Protein AF-U4LHF1-F1 (afdb_monomer)

Secondary structure (DSSP, 8-state):
--EEEEEEPTT--HHHHHHHHHHHHHHSS-TTSPPEEEEETTEEEEEEE--GGGTTTS-TTS-TTEEEEEE-------

Nearest PDB structures (foldseek):
  4rjv-assembly2_C  TM=5.781E-01  e=1.111E-01  synthetic construct
  5m27-assembly1_A  TM=5.262E-01  e=2.115E-01  Beggiatoa sp. PS
  4nez-assembly1_A-2  TM=5.525E-01  e=5.208E-01  synthetic construct
  8f7i-assembly1_A  TM=3.756E-01  e=4.357E+00  Bacillus subtilis
  8f7f-assembly1_A  TM=3.755E-01  e=5.285E+00  Bacillus subtilis

Organism: Pyronema omphalodes (strain CBS 100304) (NCBI:txid1076935)

Foldseek 3Di:
DKKKKWKWQLPDDPVQQVVLVQVLLVQAPHVVDDWAWDDDPSITITMTHHDPVCLVVSACVVGPTTDDMGIPDDDDDD

Sequence (78 aa):
MPKIIVTFKENATEAERNEAKAKARAASVDPNKPLDEYNIGSFKGFGVDMPDDYVSTFDVNSHAAVKAVEHDGEVTTQ

Solvent-accessible surface area (backbone atoms only — not comparable to full-atom values): 4552 Å² total; per-residue (Å²): 128,50,33,33,37,39,34,38,39,76,84,42,49,73,66,49,48,50,50,50,50,51,52,50,36,72,64,23,79,51,67,84,58,82,64,54,68,45,76,60,87,74,48,36,34,35,31,45,50,31,55,77,79,45,59,77,67,57,37,50,85,73,36,95,24,40,62,42,62,44,71,64,65,85,83,76,85,130

InterPro domains:
  IPR010259 Peptidase S8 propeptide/proteinase inhibitor I9 [PF05922] (5-77)
  IPR037045 Peptidase S8 propeptide/proteinase inhibitor I9 superfamily [G3DSA:3.30.70.80] (2-78)

Radius of gyration: 12.13 Å; Cα contacts (8 Å, |Δi|>4): 124; chains: 1; bounding box: 28×32×28 Å

pLDDT: mean 76.64, std 11.14, range [47.12, 88.56]

Mean predicted aligned error: 6.86 Å

Structure (mmCIF, N/CA/C/O backbone):
data_AF-U4LHF1-F1
#
_entry.id   AF-U4LHF1-F1
#
loop_
_atom_site.group_PDB
_atom_site.id
_atom_site.type_symbol
_atom_site.label_atom_id
_atom_site.label_alt_id
_atom_site.label_comp_id
_atom_site.label_asym_id
_atom_site.label_entity_id
_atom_site.label_seq_id
_atom_site.pdbx_PDB_ins_code
_atom_site.Cartn_x
_atom_site.Cartn_y
_atom_site.Cartn_z
_atom_site.occupancy
_atom_site.B_iso_or_equiv
_atom_site.auth_seq_id
_atom_site.auth_comp_id
_atom_site.auth_asym_id
_atom_site.auth_atom_id
_atom_site.pdbx_PDB_model_num
ATOM 1 N N . MET A 1 1 ? 2.761 -7.503 -16.241 1.00 60.25 1 MET A N 1
ATOM 2 C CA . MET A 1 1 ? 3.670 -7.072 -15.157 1.00 60.25 1 MET A CA 1
ATOM 3 C C . MET A 1 1 ? 3.020 -7.507 -13.861 1.00 60.25 1 MET A C 1
ATOM 5 O O . MET A 1 1 ? 1.802 -7.372 -13.794 1.00 60.25 1 MET A O 1
ATOM 9 N N . PRO A 1 2 ? 3.759 -8.103 -12.916 1.00 66.88 2 PRO A N 1
ATOM 10 C CA . PRO A 1 2 ? 3.158 -8.601 -11.693 1.00 66.88 2 PRO A CA 1
ATOM 11 C C . PRO A 1 2 ? 2.659 -7.408 -10.884 1.00 66.88 2 PRO A C 1
ATOM 13 O O . PRO A 1 2 ? 3.392 -6.469 -10.571 1.00 66.88 2 PRO A O 1
ATOM 16 N N . LYS A 1 3 ? 1.363 -7.418 -10.613 1.00 77.38 3 LYS A N 1
ATOM 17 C CA . LYS A 1 3 ? 0.740 -6.466 -9.713 1.00 77.38 3 LYS A CA 1
ATOM 18 C C . LYS A 1 3 ? 0.683 -7.129 -8.349 1.00 77.38 3 LYS A C 1
ATOM 20 O O . LYS A 1 3 ? 0.471 -8.334 -8.252 1.00 77.38 3 LYS A O 1
ATOM 25 N N . ILE A 1 4 ? 0.913 -6.358 -7.300 1.00 80.44 4 ILE A N 1
ATOM 26 C CA . ILE A 1 4 ? 0.672 -6.809 -5.935 1.00 80.44 4 ILE A CA 1
ATOM 27 C C . ILE A 1 4 ? -0.483 -6.037 -5.336 1.00 80.44 4 ILE A C 1
ATOM 29 O O . ILE A 1 4 ? -0.688 -4.861 -5.637 1.00 80.44 4 ILE A O 1
ATOM 33 N N . ILE A 1 5 ? -1.210 -6.707 -4.460 1.00 84.88 5 ILE A N 1
ATOM 34 C CA . ILE A 1 5 ? -2.273 -6.161 -3.641 1.00 84.88 5 ILE A CA 1
ATOM 35 C C . ILE A 1 5 ? -1.743 -6.074 -2.214 1.00 84.88 5 ILE A C 1
ATOM 37 O O . ILE A 1 5 ? -1.403 -7.078 -1.593 1.00 84.88 5 ILE A O 1
ATOM 41 N N . VAL A 1 6 ? -1.691 -4.859 -1.677 1.00 84.81 6 VAL A N 1
ATOM 42 C CA . VAL A 1 6 ? -1.304 -4.586 -0.293 1.00 84.81 6 VAL A CA 1
ATOM 43 C C . VAL A 1 6 ? -2.556 -4.254 0.503 1.00 84.81 6 VAL A C 1
ATOM 45 O O . VAL A 1 6 ? -3.203 -3.237 0.254 1.00 84.81 6 VAL A O 1
ATOM 48 N N . THR A 1 7 ? -2.881 -5.090 1.487 1.00 88.25 7 THR A N 1
ATOM 49 C CA . THR A 1 7 ? -3.997 -4.873 2.415 1.00 88.25 7 THR A CA 1
ATOM 50 C C . THR A 1 7 ? -3.481 -4.261 3.710 1.00 88.25 7 THR A C 1
ATOM 52 O O . THR A 1 7 ? -2.525 -4.760 4.305 1.00 88.25 7 THR A O 1
ATOM 55 N N . PHE A 1 8 ? -4.128 -3.206 4.200 1.00 88.06 8 PHE A N 1
ATOM 56 C CA . PHE A 1 8 ? -3.814 -2.582 5.482 1.00 88.06 8 PHE A CA 1
ATOM 57 C C . PHE A 1 8 ? -4.532 -3.251 6.657 1.00 88.06 8 PHE A C 1
ATOM 59 O O . PHE A 1 8 ? -5.604 -3.841 6.525 1.00 88.06 8 PHE A O 1
ATOM 66 N N . LYS A 1 9 ? -3.953 -3.113 7.852 1.00 85.44 9 LYS A N 1
ATOM 67 C CA . LYS A 1 9 ? -4.619 -3.447 9.112 1.00 85.44 9 LYS A CA 1
ATOM 68 C C . LYS A 1 9 ? -5.768 -2.475 9.361 1.00 85.44 9 LYS A C 1
ATOM 70 O O . LYS A 1 9 ? -5.676 -1.288 9.059 1.00 85.44 9 LYS A O 1
ATOM 75 N N . GLU A 1 10 ? -6.822 -2.971 9.997 1.00 83.94 10 GLU A N 1
ATOM 76 C CA . GLU A 1 10 ? -8.020 -2.182 10.321 1.00 83.94 10 GLU A CA 1
ATOM 77 C C . GLU A 1 10 ? -7.703 -1.017 11.273 1.00 83.94 10 GLU A C 1
ATOM 79 O O . GLU A 1 10 ? -8.279 0.061 11.153 1.00 83.94 10 GLU A O 1
ATOM 84 N N . ASN A 1 11 ? -6.704 -1.203 12.143 1.00 83.00 11 ASN A N 1
ATOM 85 C CA . ASN A 1 11 ? -6.228 -0.194 13.092 1.00 83.00 11 ASN A CA 1
ATOM 86 C C . ASN A 1 11 ? -5.111 0.707 12.535 1.00 83.00 11 ASN A C 1
ATOM 88 O O . ASN A 1 11 ? -4.563 1.511 13.284 1.00 83.00 11 ASN A O 1
ATOM 92 N N . ALA A 1 12 ? -4.736 0.570 11.257 1.00 82.50 12 ALA A N 1
ATOM 93 C CA . ALA A 1 12 ? -3.696 1.405 10.665 1.00 82.50 12 ALA A CA 1
ATOM 94 C C . ALA A 1 12 ? -4.155 2.868 10.590 1.00 82.50 12 ALA A C 1
ATOM 96 O O . ALA A 1 12 ? -5.209 3.182 10.016 1.00 82.50 12 ALA A O 1
ATOM 97 N N . THR A 1 13 ? -3.335 3.767 11.129 1.00 86.38 13 THR A N 1
ATOM 98 C CA . THR A 1 13 ? -3.569 5.209 11.045 1.00 86.38 13 THR A CA 1
ATOM 99 C C . THR A 1 13 ? -3.415 5.704 9.606 1.00 86.38 13 THR A C 1
ATOM 101 O O . THR A 1 13 ? -2.769 5.076 8.764 1.00 86.38 13 THR A O 1
ATOM 104 N N . GLU A 1 14 ? -4.014 6.855 9.285 1.00 84.25 14 GLU A N 1
ATOM 105 C CA . GLU A 1 14 ? -3.843 7.460 7.956 1.00 84.25 14 GLU A CA 1
ATOM 106 C C . GLU A 1 14 ? -2.386 7.784 7.634 1.00 84.25 14 GLU A C 1
ATOM 108 O O . GLU A 1 14 ? -1.974 7.602 6.490 1.00 84.25 14 GLU A O 1
ATOM 113 N N . ALA A 1 15 ? -1.609 8.197 8.637 1.00 85.94 15 ALA A N 1
ATOM 114 C CA . ALA A 1 15 ? -0.186 8.463 8.482 1.00 85.94 15 ALA A CA 1
ATOM 115 C C . ALA A 1 15 ? 0.564 7.206 8.018 1.00 85.94 15 ALA A C 1
ATOM 117 O O . ALA A 1 15 ? 1.199 7.230 6.966 1.00 85.94 15 ALA A O 1
ATOM 118 N N . GLU A 1 16 ? 0.402 6.081 8.720 1.00 85.62 16 GLU A N 1
ATOM 119 C CA . GLU A 1 16 ? 1.097 4.839 8.368 1.00 85.62 16 GLU A CA 1
ATOM 120 C C . GLU A 1 16 ? 0.646 4.283 7.010 1.00 85.62 16 GLU A C 1
ATOM 122 O O . GLU A 1 16 ? 1.455 3.736 6.259 1.00 85.62 16 GLU A O 1
ATOM 127 N N . ARG A 1 17 ? -0.642 4.432 6.662 1.00 84.88 17 ARG A N 1
ATOM 128 C CA . ARG A 1 17 ? -1.135 4.060 5.327 1.00 84.88 17 ARG A CA 1
ATOM 129 C C . ARG A 1 17 ? -0.481 4.902 4.239 1.00 84.88 17 ARG A C 1
ATOM 131 O O . ARG A 1 17 ? -0.113 4.362 3.200 1.00 84.88 17 ARG A O 1
ATOM 138 N N . ASN A 1 18 ? -0.344 6.209 4.450 1.00 86.12 18 ASN A N 1
ATOM 139 C CA . ASN A 1 18 ? 0.283 7.097 3.475 1.00 86.12 18 ASN A CA 1
ATOM 140 C C . ASN A 1 18 ? 1.786 6.828 3.336 1.00 86.12 18 ASN A C 1
ATOM 142 O O . ASN A 1 18 ? 2.291 6.838 2.216 1.00 86.12 18 ASN A O 1
ATOM 146 N N . GLU A 1 19 ? 2.486 6.512 4.426 1.00 85.19 19 GLU A N 1
ATOM 147 C CA . GLU A 1 19 ? 3.893 6.099 4.370 1.00 85.19 19 GLU A CA 1
ATOM 148 C C . GLU A 1 19 ? 4.082 4.794 3.592 1.00 85.19 19 GLU A C 1
ATOM 150 O O . GLU A 1 19 ? 4.949 4.708 2.720 1.00 85.19 19 GLU A O 1
ATOM 155 N N . ALA A 1 20 ? 3.238 3.793 3.850 1.00 83.50 20 ALA A N 1
ATOM 156 C CA . ALA A 1 20 ? 3.275 2.529 3.127 1.00 83.50 20 ALA A CA 1
ATOM 157 C C . ALA A 1 20 ? 3.006 2.725 1.626 1.00 83.50 20 ALA A C 1
ATOM 159 O O . ALA A 1 20 ? 3.736 2.177 0.801 1.00 83.50 20 ALA A O 1
ATOM 160 N N . LYS A 1 21 ? 2.029 3.567 1.260 1.00 85.25 21 LYS A N 1
ATOM 161 C CA . LYS A 1 21 ? 1.783 3.949 -0.141 1.00 85.25 21 LYS A CA 1
ATOM 162 C C . LYS A 1 21 ? 2.989 4.645 -0.764 1.00 85.25 21 LYS A C 1
ATOM 164 O O . LYS A 1 21 ? 3.371 4.310 -1.880 1.00 85.25 21 LYS A O 1
ATOM 169 N N . ALA A 1 22 ? 3.599 5.599 -0.061 1.00 85.12 22 ALA A N 1
ATOM 170 C CA . ALA A 1 22 ? 4.756 6.334 -0.562 1.00 85.12 22 ALA A CA 1
ATOM 171 C C . ALA A 1 22 ? 5.952 5.402 -0.812 1.00 85.12 22 ALA A C 1
ATOM 173 O O . ALA A 1 22 ? 6.577 5.481 -1.870 1.00 85.12 22 ALA A O 1
ATOM 174 N N . LYS A 1 23 ? 6.225 4.470 0.112 1.00 81.50 23 LYS A N 1
ATOM 175 C CA . LYS A 1 23 ? 7.264 3.444 -0.063 1.00 81.50 23 LYS A CA 1
ATOM 176 C C . LYS A 1 23 ? 6.957 2.513 -1.228 1.00 81.50 23 LYS A C 1
ATOM 178 O O . LYS A 1 23 ? 7.836 2.261 -2.045 1.00 81.50 23 LYS A O 1
ATOM 183 N N . ALA A 1 24 ? 5.720 2.030 -1.329 1.00 80.44 24 ALA A N 1
ATOM 184 C CA . ALA A 1 24 ? 5.325 1.142 -2.415 1.00 80.44 24 ALA A CA 1
ATOM 185 C C . ALA A 1 24 ? 5.427 1.828 -3.779 1.00 80.44 24 ALA A C 1
ATOM 187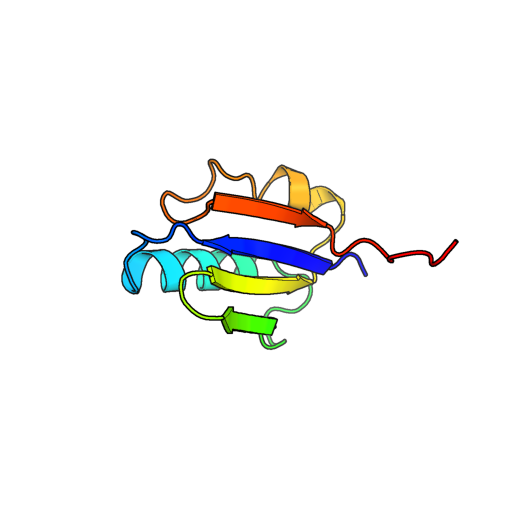 O O . ALA A 1 24 ? 5.915 1.239 -4.734 1.00 80.44 24 ALA A O 1
ATOM 188 N N . ARG A 1 25 ? 5.039 3.102 -3.859 1.00 82.81 25 ARG A N 1
ATOM 189 C CA . ARG A 1 25 ? 5.169 3.913 -5.069 1.00 82.81 25 ARG A CA 1
ATOM 190 C C . ARG A 1 25 ? 6.630 4.159 -5.442 1.00 82.81 25 ARG A C 1
ATOM 192 O O . ARG A 1 25 ? 6.971 4.072 -6.615 1.00 82.81 25 ARG A O 1
ATOM 199 N N . ALA A 1 26 ? 7.500 4.408 -4.464 1.00 82.00 26 ALA A N 1
ATOM 200 C CA . ALA A 1 26 ? 8.937 4.555 -4.699 1.00 82.00 26 ALA A CA 1
ATOM 201 C C . ALA A 1 26 ? 9.600 3.254 -5.189 1.00 82.00 26 ALA A C 1
ATOM 203 O O . ALA A 1 26 ? 10.561 3.314 -5.949 1.00 82.00 26 ALA A O 1
ATOM 204 N N . ALA A 1 27 ? 9.081 2.100 -4.767 1.00 76.94 27 ALA A N 1
ATOM 205 C CA . ALA A 1 27 ? 9.533 0.773 -5.188 1.00 76.94 27 ALA A CA 1
ATOM 206 C C . ALA A 1 27 ? 8.829 0.243 -6.456 1.00 76.94 27 ALA A C 1
ATOM 208 O O . ALA A 1 27 ? 9.219 -0.794 -6.990 1.00 76.94 27 ALA A O 1
ATOM 209 N N . SER A 1 28 ? 7.781 0.924 -6.926 1.00 79.50 28 SER A N 1
ATOM 210 C CA . SER A 1 28 ? 7.025 0.517 -8.111 1.00 79.50 28 SER A CA 1
ATOM 211 C C . SER A 1 28 ? 7.849 0.670 -9.388 1.00 79.50 28 SER A C 1
ATOM 213 O O . SER A 1 28 ? 8.749 1.507 -9.471 1.00 79.50 28 SER A O 1
ATOM 215 N N . VAL A 1 29 ? 7.508 -0.115 -10.413 1.00 78.62 29 VAL A N 1
ATOM 216 C CA . VAL A 1 29 ? 8.142 0.014 -11.739 1.00 78.62 29 VAL A CA 1
ATOM 217 C C . VAL A 1 29 ? 7.863 1.365 -12.395 1.00 78.62 29 VAL A C 1
ATOM 219 O O . VAL A 1 29 ? 8.659 1.825 -13.210 1.00 78.62 29 VAL A O 1
ATOM 222 N N . ASP A 1 30 ? 6.745 2.001 -12.039 1.00 81.00 30 ASP A N 1
ATOM 223 C CA . ASP A 1 30 ? 6.345 3.301 -12.560 1.00 81.00 30 ASP A CA 1
ATOM 224 C C . ASP A 1 30 ? 5.855 4.207 -11.416 1.00 81.00 30 ASP A C 1
ATOM 226 O O . ASP A 1 30 ? 4.672 4.191 -11.063 1.00 81.00 30 ASP A O 1
ATOM 230 N N . PRO A 1 31 ? 6.739 5.042 -10.841 1.00 74.69 31 PRO A N 1
ATOM 231 C CA . PRO A 1 31 ? 6.383 5.925 -9.735 1.00 74.69 31 PRO A CA 1
ATOM 232 C C . PRO A 1 31 ? 5.402 7.038 -10.137 1.00 74.69 31 PRO A C 1
ATOM 234 O O . PRO A 1 31 ? 4.877 7.734 -9.264 1.00 74.69 31 PRO A O 1
ATOM 237 N N . ASN A 1 32 ? 5.127 7.245 -11.429 1.00 79.81 32 ASN A N 1
ATOM 238 C CA . ASN A 1 32 ? 4.111 8.194 -11.882 1.00 79.81 32 ASN A CA 1
ATOM 239 C C . ASN A 1 32 ? 2.729 7.548 -12.008 1.00 79.81 32 ASN A C 1
ATOM 241 O O . ASN A 1 32 ? 1.728 8.269 -12.008 1.00 79.81 32 ASN A O 1
ATOM 245 N N . LYS A 1 33 ? 2.658 6.214 -12.052 1.00 81.44 33 LYS A N 1
ATOM 246 C CA . LYS A 1 33 ? 1.396 5.486 -12.121 1.00 81.44 33 LYS A CA 1
ATOM 247 C C . LYS A 1 33 ? 0.615 5.624 -10.801 1.00 81.44 33 LYS A C 1
ATOM 249 O O . LYS A 1 33 ? 1.203 5.535 -9.718 1.00 81.44 33 LYS A O 1
ATOM 254 N N . PRO A 1 34 ? -0.703 5.889 -10.858 1.00 81.50 34 PRO A N 1
ATOM 255 C CA . PRO A 1 34 ? -1.539 5.885 -9.665 1.00 81.50 34 PRO A CA 1
ATOM 256 C C . PRO A 1 34 ? -1.604 4.479 -9.055 1.00 81.50 34 PRO A C 1
ATOM 258 O O . PRO A 1 34 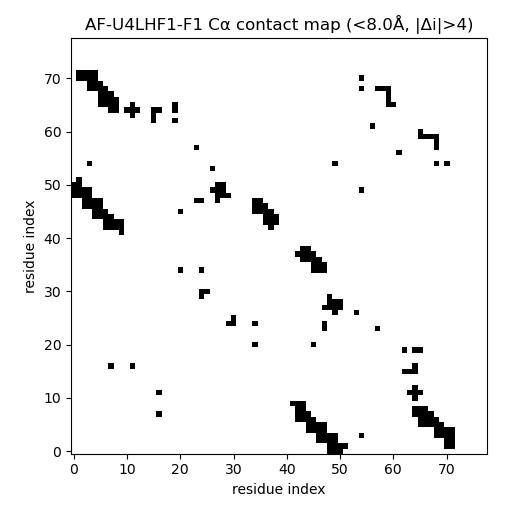? -1.602 3.482 -9.774 1.00 81.50 34 PRO A O 1
ATOM 261 N N . LEU A 1 35 ? -1.671 4.419 -7.723 1.00 86.06 35 LEU A N 1
ATOM 262 C CA . LEU A 1 35 ? -1.930 3.178 -6.995 1.00 86.06 35 LEU A CA 1
ATOM 263 C C . LEU A 1 35 ? -3.420 2.837 -7.118 1.00 86.06 35 LEU A C 1
ATOM 265 O O . LEU A 1 35 ? -4.265 3.728 -7.016 1.00 86.06 35 LEU A O 1
ATOM 269 N N . ASP A 1 36 ? -3.747 1.560 -7.290 1.00 87.12 36 ASP A N 1
ATOM 270 C CA . ASP A 1 36 ? -5.137 1.096 -7.339 1.00 87.12 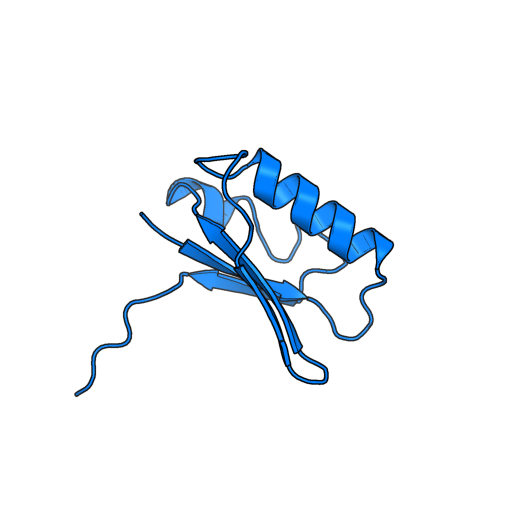36 ASP A CA 1
ATOM 271 C C . ASP A 1 36 ? -5.700 0.967 -5.923 1.00 87.12 36 ASP A C 1
ATOM 273 O O . ASP A 1 36 ? -5.721 -0.113 -5.334 1.00 87.12 36 ASP A O 1
ATOM 277 N N . GLU A 1 37 ? -6.100 2.086 -5.332 1.00 88.25 37 GLU A N 1
ATOM 278 C CA . GLU A 1 37 ? -6.607 2.131 -3.963 1.00 88.25 37 GLU A CA 1
ATOM 279 C C . GLU A 1 37 ? -8.016 1.535 -3.848 1.00 88.25 37 GLU A C 1
ATOM 281 O O . GLU A 1 37 ? -8.919 1.860 -4.618 1.00 88.25 37 GLU A O 1
ATOM 286 N N . TYR A 1 38 ? -8.230 0.712 -2.822 1.00 87.31 38 TYR A N 1
ATOM 287 C CA . TYR A 1 38 ? -9.547 0.199 -2.464 1.00 87.31 38 TYR A CA 1
ATOM 288 C C . TYR A 1 38 ? -9.860 0.488 -0.997 1.00 87.31 38 TYR A C 1
ATOM 290 O O . TYR A 1 38 ? -9.012 0.397 -0.106 1.00 87.31 38 TYR A O 1
ATOM 298 N N . ASN A 1 39 ? -11.111 0.867 -0.752 1.00 86.75 39 ASN A N 1
ATOM 299 C CA . ASN A 1 39 ? -11.640 1.18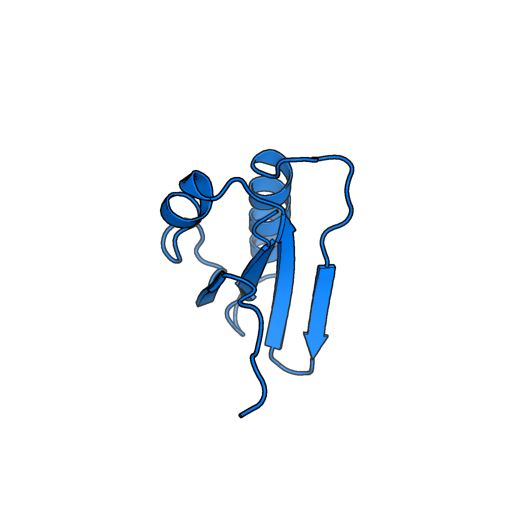1 0.568 1.00 86.75 39 ASN A CA 1
ATOM 300 C C . ASN A 1 39 ? -13.055 0.606 0.673 1.00 86.75 39 ASN A C 1
ATOM 302 O O . ASN A 1 39 ? -14.043 1.280 0.382 1.00 86.75 39 ASN A O 1
ATOM 306 N N . ILE A 1 40 ? -13.129 -0.675 1.020 1.00 82.81 40 ILE A N 1
ATOM 307 C CA . ILE A 1 40 ? -14.359 -1.459 1.081 1.00 82.81 40 ILE A CA 1
ATOM 308 C C . ILE A 1 40 ? -14.641 -1.765 2.555 1.00 82.81 40 ILE A C 1
ATOM 310 O O . ILE A 1 40 ? -14.148 -2.741 3.123 1.00 82.81 40 ILE A O 1
ATOM 314 N N . GLY A 1 41 ? -15.422 -0.896 3.200 1.00 82.94 41 GLY A N 1
ATOM 315 C CA . GLY A 1 41 ? -15.752 -1.017 4.623 1.00 82.94 41 GLY A CA 1
ATOM 316 C C . GLY A 1 41 ? -14.506 -0.932 5.513 1.00 82.94 41 GLY A C 1
ATOM 317 O O . GLY A 1 41 ? -13.822 0.091 5.534 1.00 82.94 41 GLY A O 1
ATOM 318 N N . SER A 1 42 ? -14.213 -2.009 6.249 1.00 80.19 42 SER A N 1
ATOM 319 C CA . SER A 1 42 ? -13.008 -2.122 7.089 1.00 80.19 42 SER A CA 1
ATOM 320 C C . SER A 1 42 ? -11.748 -2.504 6.300 1.00 80.19 42 SER A C 1
ATOM 322 O O . SER A 1 42 ? -10.640 -2.386 6.821 1.00 80.19 42 SER A O 1
ATOM 324 N N . PHE A 1 43 ? -11.888 -2.939 5.042 1.00 81.00 43 PHE A N 1
ATOM 325 C CA . PHE A 1 43 ? -10.766 -3.341 4.199 1.00 81.00 43 PHE A CA 1
ATOM 326 C C . PHE A 1 43 ? -10.264 -2.157 3.388 1.00 81.00 43 PHE A C 1
ATOM 328 O O . PHE A 1 43 ? -10.932 -1.655 2.485 1.00 81.00 43 PHE A O 1
ATOM 335 N N . LYS A 1 44 ? -9.056 -1.714 3.721 1.00 87.88 44 LYS A N 1
ATOM 336 C CA . LYS A 1 44 ? -8.354 -0.655 3.007 1.00 87.88 44 LYS A CA 1
ATOM 337 C C . LYS A 1 44 ? -7.059 -1.215 2.470 1.00 87.88 44 LYS A C 1
ATOM 339 O O . LYS A 1 44 ? -6.377 -1.945 3.180 1.00 87.88 44 LYS A O 1
ATOM 344 N N . GLY A 1 45 ? -6.689 -0.822 1.269 1.00 88.56 45 GLY A N 1
ATOM 345 C CA . GLY A 1 45 ? -5.444 -1.255 0.668 1.00 88.56 45 GLY A CA 1
ATOM 346 C C . GLY A 1 45 ? -5.231 -0.609 -0.682 1.00 88.56 45 GLY A C 1
ATOM 347 O O . GLY A 1 45 ? -5.934 0.334 -1.050 1.00 88.56 45 GLY A O 1
ATOM 348 N N . PHE A 1 46 ? -4.221 -1.083 -1.392 1.00 88.25 46 PHE A N 1
ATOM 349 C CA . PHE A 1 46 ? -3.913 -0.598 -2.723 1.00 88.25 46 PHE A CA 1
ATOM 350 C C . PHE A 1 46 ? -3.222 -1.669 -3.563 1.00 88.25 46 PHE A C 1
ATOM 352 O O . PHE A 1 46 ? -2.530 -2.537 -3.034 1.00 88.25 46 PHE A O 1
ATOM 359 N N . GLY A 1 47 ? -3.415 -1.594 -4.874 1.00 87.62 47 GLY A N 1
ATOM 360 C CA . GLY A 1 47 ? -2.658 -2.340 -5.864 1.00 87.62 47 GLY A CA 1
ATOM 361 C C . GLY A 1 47 ? -1.498 -1.514 -6.416 1.00 87.62 47 GLY A C 1
ATOM 362 O O . GLY A 1 47 ? -1.630 -0.303 -6.606 1.00 87.62 47 GLY A O 1
ATOM 363 N N . VAL A 1 48 ? -0.363 -2.154 -6.683 1.00 85.19 48 VAL A N 1
ATOM 364 C CA . VAL A 1 48 ? 0.813 -1.507 -7.278 1.00 85.19 48 VAL A CA 1
ATOM 365 C C . VAL A 1 48 ? 1.559 -2.471 -8.189 1.00 85.19 48 VAL A C 1
ATOM 367 O O . VAL A 1 48 ? 1.714 -3.647 -7.867 1.00 85.19 48 VAL A O 1
ATOM 370 N N . ASP A 1 49 ? 2.020 -1.978 -9.336 1.00 83.56 49 ASP A N 1
ATOM 371 C CA . ASP A 1 49 ? 2.892 -2.736 -10.227 1.00 83.56 49 ASP A CA 1
ATOM 372 C C . ASP A 1 49 ? 4.316 -2.743 -9.666 1.00 83.56 49 ASP A C 1
ATOM 374 O O . ASP A 1 49 ? 4.947 -1.693 -9.500 1.00 83.56 49 ASP A O 1
ATOM 378 N N . MET A 1 50 ? 4.838 -3.933 -9.393 1.00 76.88 50 MET A N 1
ATOM 379 C CA . MET A 1 50 ? 6.202 -4.122 -8.907 1.00 76.88 50 MET A CA 1
ATOM 380 C C . MET A 1 50 ? 6.939 -5.151 -9.764 1.00 76.88 50 MET A C 1
ATOM 382 O O . MET A 1 50 ? 6.305 -5.960 -10.436 1.00 76.88 50 MET A O 1
ATOM 386 N N . PRO A 1 51 ? 8.281 -5.133 -9.786 1.00 71.38 51 PRO A N 1
ATOM 387 C CA . PRO A 1 51 ? 9.053 -6.262 -10.295 1.00 71.38 51 PRO A CA 1
ATOM 388 C C . PRO A 1 51 ? 8.756 -7.526 -9.473 1.00 71.38 51 PRO A C 1
ATOM 390 O O . PRO A 1 51 ? 8.542 -7.429 -8.267 1.00 71.38 51 PRO A O 1
ATOM 393 N N . ASP A 1 52 ? 8.798 -8.705 -10.094 1.00 66.31 52 ASP A N 1
ATOM 394 C CA . ASP A 1 52 ? 8.515 -9.988 -9.419 1.00 66.31 52 ASP A CA 1
ATOM 395 C C . ASP A 1 52 ? 9.449 -10.226 -8.208 1.00 66.31 52 ASP A C 1
ATOM 397 O O . ASP A 1 52 ? 9.014 -10.670 -7.148 1.00 66.31 52 ASP A O 1
ATOM 401 N N . ASP A 1 53 ? 10.708 -9.779 -8.307 1.00 62.69 53 ASP A N 1
ATOM 402 C CA . ASP A 1 53 ? 11.702 -9.792 -7.222 1.00 62.69 53 ASP A CA 1
ATOM 403 C C . ASP A 1 53 ? 11.332 -8.922 -6.002 1.00 62.69 53 ASP A C 1
ATOM 405 O O . ASP A 1 53 ? 11.815 -9.158 -4.892 1.00 62.69 53 ASP A O 1
ATOM 409 N N . TYR A 1 54 ? 10.473 -7.912 -6.173 1.00 63.28 54 TYR A N 1
ATOM 410 C CA . TYR A 1 54 ? 10.170 -6.928 -5.127 1.00 63.28 54 TYR A CA 1
ATOM 411 C C . TYR A 1 54 ? 9.079 -7.368 -4.155 1.00 63.28 54 TYR A C 1
ATOM 413 O O . TYR A 1 54 ? 8.968 -6.807 -3.062 1.00 63.28 54 TYR A O 1
ATOM 421 N N . VAL A 1 55 ? 8.297 -8.392 -4.505 1.00 60.41 55 VAL A N 1
ATOM 422 C CA . VAL A 1 55 ? 7.244 -8.904 -3.615 1.00 60.41 55 VAL A CA 1
ATOM 423 C C . VAL A 1 55 ? 7.843 -9.508 -2.347 1.00 60.41 55 VAL A C 1
ATOM 425 O O . VAL A 1 55 ? 7.291 -9.348 -1.264 1.00 60.41 55 VAL A O 1
ATOM 428 N N . SER A 1 56 ? 9.051 -10.066 -2.450 1.00 58.06 56 SER A N 1
ATOM 429 C CA . SER A 1 56 ? 9.830 -10.522 -1.293 1.00 58.06 56 SER A CA 1
ATOM 430 C C . SER A 1 56 ? 10.354 -9.370 -0.420 1.00 58.06 56 SER A C 1
ATOM 432 O O . SER A 1 56 ? 10.710 -9.580 0.735 1.00 58.06 56 SER A O 1
ATOM 434 N N . THR A 1 57 ? 10.450 -8.150 -0.962 1.00 57.38 57 THR A N 1
ATOM 435 C CA . THR A 1 57 ? 10.977 -6.969 -0.250 1.00 57.38 57 THR A CA 1
ATOM 436 C C . THR A 1 57 ? 9.867 -6.150 0.409 1.00 57.38 57 THR A C 1
ATOM 438 O O . THR A 1 57 ? 10.062 -5.565 1.480 1.00 57.38 57 THR A O 1
ATOM 441 N N . PHE A 1 58 ? 8.679 -6.123 -0.198 1.00 63.12 58 PHE A N 1
ATOM 442 C CA . PHE A 1 58 ? 7.471 -5.553 0.392 1.00 63.12 58 PHE A CA 1
ATOM 443 C C . PHE A 1 58 ? 6.754 -6.605 1.249 1.00 63.12 58 PHE A C 1
ATOM 445 O O . PHE A 1 58 ? 5.619 -6.981 0.996 1.00 63.12 58 PHE A O 1
ATOM 452 N N . ASP A 1 59 ? 7.447 -7.114 2.264 1.00 60.34 59 ASP A N 1
ATOM 453 C CA . ASP A 1 59 ? 6.892 -8.099 3.185 1.00 60.34 59 ASP A CA 1
ATOM 454 C C . ASP A 1 59 ? 5.900 -7.445 4.171 1.00 60.34 59 ASP A C 1
ATOM 456 O O . ASP A 1 59 ? 5.964 -6.245 4.458 1.00 60.34 59 ASP A O 1
ATOM 460 N N . VAL A 1 60 ? 4.989 -8.235 4.745 1.00 55.25 60 VAL A N 1
ATOM 461 C CA . VAL A 1 60 ? 4.088 -7.814 5.838 1.00 55.25 60 VAL A CA 1
ATOM 462 C C . VAL A 1 60 ? 4.832 -7.219 7.044 1.00 55.25 60 VAL A C 1
ATOM 464 O O . VAL A 1 60 ? 4.246 -6.460 7.817 1.00 55.25 60 VAL A O 1
ATOM 467 N N . ASN A 1 61 ? 6.129 -7.501 7.186 1.00 54.06 61 ASN A N 1
ATOM 468 C CA . ASN A 1 61 ? 7.007 -6.911 8.196 1.00 54.06 61 ASN A CA 1
ATOM 469 C C . ASN A 1 61 ? 7.605 -5.545 7.801 1.00 54.06 61 ASN A C 1
ATOM 471 O O 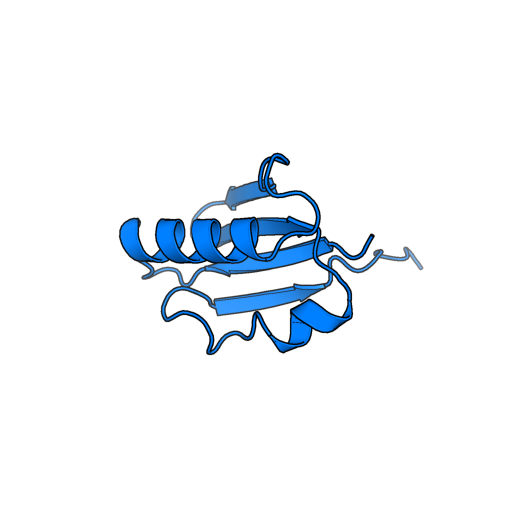. ASN A 1 61 ? 8.141 -4.844 8.660 1.00 54.06 61 ASN A O 1
ATOM 475 N N . SER A 1 62 ? 7.492 -5.121 6.539 1.00 62.78 62 SER A N 1
ATOM 476 C CA . SER A 1 62 ? 8.060 -3.857 6.043 1.00 62.78 62 SER A CA 1
ATOM 477 C C . SER A 1 62 ? 7.288 -2.615 6.512 1.00 62.78 62 SER A C 1
ATOM 479 O O . SER A 1 62 ?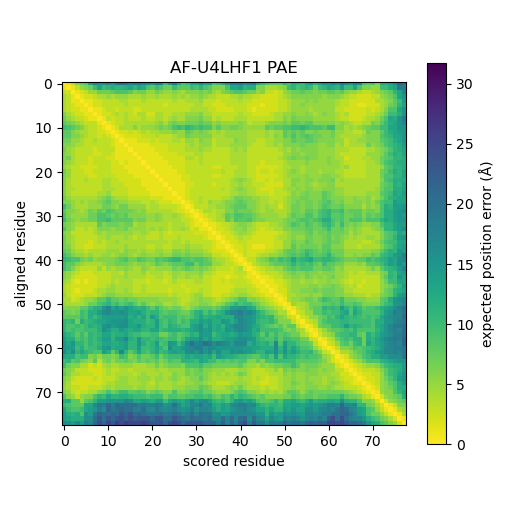 7.813 -1.496 6.449 1.00 62.78 62 SER A O 1
ATOM 481 N N . HIS A 1 63 ? 6.053 -2.777 7.010 1.00 67.94 63 HIS A N 1
ATOM 482 C CA . HIS A 1 63 ? 5.292 -1.686 7.623 1.00 67.94 63 HIS A CA 1
ATOM 483 C C . HIS A 1 63 ? 4.326 -2.155 8.710 1.00 67.94 63 HIS A C 1
ATOM 485 O O . HIS A 1 63 ? 3.544 -3.080 8.507 1.00 67.94 63 HIS A O 1
ATOM 491 N N . ALA A 1 64 ? 4.252 -1.401 9.812 1.00 72.31 64 ALA A N 1
ATOM 492 C CA . ALA A 1 64 ? 3.301 -1.657 10.898 1.00 72.31 64 ALA A CA 1
ATOM 493 C C . ALA A 1 64 ? 1.833 -1.689 10.425 1.00 72.31 64 ALA A C 1
ATOM 495 O O . ALA A 1 64 ? 1.030 -2.456 10.962 1.00 72.31 64 ALA A O 1
ATOM 496 N N . ALA A 1 65 ? 1.510 -0.921 9.379 1.00 80.62 65 ALA A N 1
ATOM 497 C CA . ALA A 1 65 ? 0.176 -0.805 8.799 1.00 80.62 65 ALA A CA 1
ATOM 498 C C . ALA A 1 65 ? -0.215 -1.926 7.830 1.00 80.62 65 ALA A C 1
ATOM 500 O O . ALA A 1 65 ? -1.400 -2.038 7.527 1.00 80.62 65 ALA A O 1
ATOM 501 N N . VAL A 1 66 ? 0.719 -2.737 7.328 1.00 82.06 66 VAL A N 1
ATOM 502 C CA . VAL A 1 66 ? 0.415 -3.776 6.332 1.00 82.06 66 VAL A CA 1
ATOM 503 C C . VAL A 1 66 ? -0.071 -5.043 7.040 1.00 82.06 66 VAL A C 1
ATOM 505 O O . VAL A 1 66 ? 0.511 -5.486 8.028 1.00 82.06 66 VAL A O 1
ATOM 508 N N . LYS A 1 67 ? -1.194 -5.593 6.572 1.00 83.69 67 LYS A N 1
ATOM 509 C CA . LYS A 1 67 ? -1.816 -6.835 7.058 1.00 83.69 67 LYS A CA 1
ATOM 510 C C . LYS A 1 67 ? -1.453 -8.021 6.173 1.00 83.69 67 LYS A C 1
ATOM 512 O O . LYS A 1 67 ? -1.177 -9.089 6.703 1.00 83.69 67 LYS A O 1
ATOM 517 N N . ALA A 1 68 ? -1.481 -7.822 4.859 1.00 79.81 68 ALA A N 1
ATOM 518 C CA . ALA A 1 68 ? -1.182 -8.843 3.864 1.00 79.81 68 ALA A CA 1
ATOM 519 C C . ALA A 1 68 ? -0.615 -8.195 2.598 1.00 79.81 68 ALA A C 1
ATOM 521 O O . ALA A 1 68 ? -0.983 -7.063 2.267 1.00 79.81 68 ALA A O 1
ATOM 522 N N . VAL A 1 69 ? 0.255 -8.927 1.908 1.00 80.81 69 VAL A N 1
ATOM 523 C CA . VAL A 1 69 ? 0.723 -8.611 0.558 1.00 80.81 69 VAL A CA 1
ATOM 524 C C . VAL A 1 69 ? 0.517 -9.858 -0.283 1.00 80.81 69 VAL A C 1
ATOM 526 O O . VAL A 1 69 ? 0.975 -10.936 0.088 1.00 80.81 69 VAL A O 1
ATOM 529 N N . GLU A 1 70 ? -0.220 -9.717 -1.375 1.00 78.88 70 GLU A N 1
ATOM 530 C CA . GLU A 1 70 ? -0.606 -10.816 -2.256 1.00 78.88 70 GLU A CA 1
ATOM 531 C C . GLU A 1 70 ? -0.228 -10.459 -3.691 1.00 78.88 70 GLU A C 1
ATOM 533 O O . GLU A 1 70 ? -0.334 -9.300 -4.093 1.00 78.88 70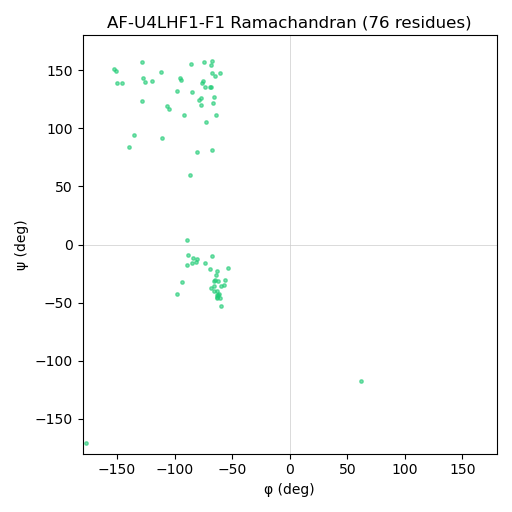 GLU A O 1
ATOM 538 N N . HIS A 1 71 ? 0.209 -11.438 -4.482 1.00 77.50 71 HIS A N 1
ATOM 539 C CA . HIS A 1 71 ? 0.287 -11.239 -5.926 1.00 77.50 71 HIS A CA 1
ATOM 540 C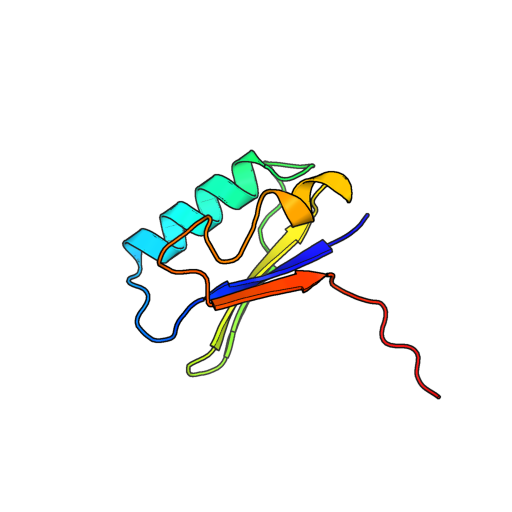 C . HIS A 1 71 ? -1.139 -11.156 -6.478 1.00 77.50 71 HIS A C 1
ATOM 542 O O . HIS A 1 71 ? -1.993 -11.968 -6.121 1.00 77.50 71 HIS A O 1
ATOM 548 N N . ASP A 1 72 ? -1.383 -10.193 -7.361 1.00 73.06 72 ASP A N 1
ATOM 549 C CA . ASP A 1 72 ? -2.576 -10.120 -8.200 1.00 73.06 72 ASP A CA 1
ATOM 550 C C . ASP A 1 72 ? -2.499 -11.289 -9.192 1.00 73.06 72 ASP A C 1
ATOM 552 O O . ASP A 1 72 ? -1.957 -11.192 -10.294 1.00 73.06 72 ASP A O 1
ATOM 556 N N . GLY A 1 73 ? -2.898 -12.463 -8.710 1.00 64.88 73 GLY A N 1
ATOM 557 C CA . GLY A 1 73 ? -2.907 -13.696 -9.475 1.00 64.88 73 GLY A CA 1
ATOM 558 C C . GLY A 1 73 ? -4.087 -13.713 -10.436 1.00 64.88 73 GLY A C 1
ATOM 559 O O . GLY A 1 73 ? -5.204 -13.339 -10.081 1.00 64.88 73 GLY A O 1
ATOM 560 N N . GLU A 1 74 ? -3.845 -14.190 -11.654 1.00 55.72 74 GLU A N 1
ATOM 561 C CA . GLU A 1 74 ? -4.894 -14.414 -12.641 1.00 55.72 74 GLU A CA 1
ATOM 562 C C . GLU A 1 74 ? -5.849 -15.503 -12.119 1.00 55.72 74 GLU A C 1
ATOM 564 O O . GLU A 1 74 ? -5.473 -16.669 -11.968 1.00 55.72 74 GLU A O 1
ATOM 569 N N . VAL A 1 75 ? -7.088 -15.126 -11.788 1.00 59.09 75 VAL A N 1
ATOM 570 C CA . VAL A 1 75 ? -8.112 -16.093 -11.381 1.00 59.09 75 VAL A CA 1
ATOM 571 C C . VAL A 1 75 ? -8.553 -16.852 -12.628 1.00 59.09 75 VAL A C 1
ATOM 573 O O . VAL A 1 75 ? -9.282 -16.325 -13.467 1.00 59.09 75 VAL A O 1
ATOM 576 N N . THR A 1 76 ? -8.120 -18.103 -12.754 1.00 4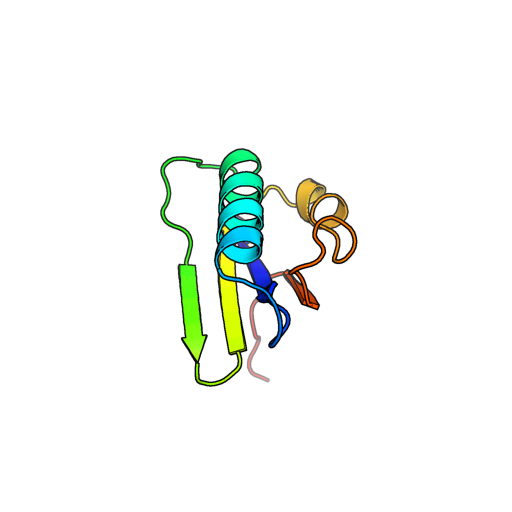9.78 76 THR A N 1
ATOM 577 C CA . THR A 1 76 ? -8.635 -19.008 -13.784 1.00 49.78 76 THR A CA 1
ATOM 578 C C . THR A 1 76 ? -9.988 -19.552 -13.334 1.00 49.78 76 THR A C 1
ATOM 580 O O . THR A 1 76 ? -10.128 -20.097 -12.240 1.00 49.78 76 THR A O 1
ATOM 583 N N . THR A 1 77 ? -11.016 -19.366 -14.162 1.00 51.25 77 THR A N 1
ATOM 584 C CA . THR A 1 77 ? -12.308 -20.030 -13.960 1.00 51.25 77 THR A CA 1
ATOM 585 C C . THR A 1 77 ? -12.166 -21.483 -14.411 1.00 51.25 77 THR A C 1
ATOM 587 O O . THR A 1 77 ? -11.669 -21.738 -15.508 1.00 51.25 77 THR A O 1
ATOM 590 N N . GLN A 1 78 ? -12.517 -22.422 -13.528 1.00 47.12 78 GLN A N 1
ATOM 591 C CA . GLN A 1 78 ? -12.610 -23.851 -13.851 1.00 47.12 78 GLN A CA 1
ATOM 592 C C . GLN A 1 78 ? -13.912 -24.168 -14.580 1.00 47.12 78 GLN A C 1
ATOM 594 O O . GLN A 1 78 ? -14.939 -23.534 -14.243 1.00 47.12 78 GLN A O 1
#